Protein AF-A0A9P6ILU0-F1 (afdb_monomer_lite)

Structure (mmCIF, N/CA/C/O backbone):
data_AF-A0A9P6ILU0-F1
#
_entry.id   AF-A0A9P6ILU0-F1
#
loop_
_atom_site.group_PDB
_atom_site.id
_atom_site.type_symbol
_atom_site.label_atom_id
_atom_site.label_alt_id
_atom_site.label_comp_id
_atom_site.label_asym_id
_atom_site.label_entity_id
_atom_site.label_seq_id
_atom_site.pdbx_PDB_ins_code
_atom_site.Cartn_x
_atom_site.Cartn_y
_atom_site.Cartn_z
_atom_site.occupancy
_atom_site.B_iso_or_equiv
_atom_site.auth_seq_id
_atom_site.auth_comp_id
_atom_site.auth_asym_id
_atom_site.auth_atom_id
_atom_site.pdbx_PDB_model_num
ATOM 1 N N . MET A 1 1 ? 23.501 1.409 -35.869 1.00 65.31 1 MET A N 1
ATOM 2 C CA . MET A 1 1 ? 24.122 1.806 -34.584 1.00 65.31 1 MET A CA 1
ATOM 3 C C . MET A 1 1 ? 23.665 3.186 -34.098 1.00 65.31 1 MET A C 1
ATOM 5 O O . MET A 1 1 ? 23.052 3.237 -33.045 1.00 65.31 1 MET A O 1
ATOM 9 N N . VAL A 1 2 ? 23.887 4.294 -34.827 1.00 75.81 2 VAL A N 1
ATOM 10 C CA . VAL A 1 2 ? 23.432 5.641 -34.378 1.00 75.81 2 VAL A CA 1
ATOM 11 C C . VAL A 1 2 ? 21.903 5.752 -34.297 1.00 75.81 2 VAL A C 1
ATOM 13 O O . VAL A 1 2 ? 21.375 6.367 -33.377 1.00 75.81 2 VAL A O 1
ATOM 16 N N . GLU A 1 3 ? 21.186 5.124 -35.227 1.00 77.50 3 GLU A N 1
ATOM 17 C CA . GLU A 1 3 ? 19.718 5.110 -35.240 1.00 77.50 3 GLU A CA 1
ATOM 18 C C . GLU A 1 3 ? 19.132 4.312 -34.066 1.00 77.50 3 GLU A C 1
ATOM 20 O O . GLU A 1 3 ? 18.314 4.838 -33.322 1.00 77.50 3 GLU A O 1
ATOM 25 N N . GLN A 1 4 ? 19.659 3.112 -33.798 1.00 73.75 4 GLN A N 1
ATOM 26 C CA . GLN A 1 4 ? 19.305 2.305 -32.619 1.00 73.75 4 GLN A CA 1
ATOM 27 C C . GLN A 1 4 ? 19.547 3.056 -31.301 1.00 73.75 4 GLN A C 1
ATOM 29 O O . GLN A 1 4 ? 18.714 3.000 -30.401 1.00 73.75 4 GLN A O 1
ATOM 34 N N . LEU A 1 5 ? 20.659 3.797 -31.192 1.00 79.38 5 LEU A N 1
ATOM 35 C CA . LEU A 1 5 ? 20.956 4.610 -30.011 1.00 79.38 5 LEU A CA 1
ATOM 36 C C . LEU A 1 5 ? 19.934 5.740 -29.827 1.00 79.38 5 LEU A C 1
ATOM 38 O O . LEU A 1 5 ? 19.507 6.004 -28.706 1.00 79.38 5 LEU A O 1
ATOM 42 N N . ARG A 1 6 ? 19.526 6.398 -30.920 1.00 84.38 6 ARG A N 1
ATOM 43 C CA . ARG A 1 6 ? 18.494 7.444 -30.887 1.00 84.38 6 ARG A CA 1
ATOM 44 C C . ARG A 1 6 ? 17.142 6.880 -30.459 1.00 84.38 6 ARG A C 1
ATOM 46 O O . ARG A 1 6 ? 16.506 7.477 -29.595 1.00 84.38 6 ARG A O 1
ATOM 53 N N . THR A 1 7 ? 16.740 5.731 -31.004 1.00 84.44 7 THR A N 1
ATOM 54 C CA . THR A 1 7 ? 15.483 5.063 -30.634 1.00 84.44 7 THR A CA 1
ATOM 55 C C . THR A 1 7 ? 15.496 4.627 -29.172 1.00 84.44 7 THR A C 1
ATOM 57 O O . THR A 1 7 ? 14.563 4.936 -28.437 1.00 84.44 7 THR A O 1
ATOM 60 N N . PHE A 1 8 ? 16.580 3.998 -28.709 1.00 84.06 8 PHE A N 1
ATOM 61 C CA . PHE A 1 8 ? 16.736 3.617 -27.304 1.00 84.06 8 PHE A CA 1
ATOM 62 C C . PHE A 1 8 ? 16.669 4.827 -26.365 1.00 84.06 8 PHE A C 1
ATOM 64 O O . PHE A 1 8 ? 15.907 4.821 -25.401 1.00 84.06 8 PHE A O 1
ATOM 71 N N . ALA A 1 9 ? 17.431 5.887 -26.655 1.00 87.56 9 ALA A N 1
ATOM 72 C CA . ALA A 1 9 ? 17.451 7.086 -25.824 1.00 87.56 9 ALA A CA 1
ATOM 73 C C . ALA A 1 9 ? 16.072 7.755 -25.756 1.00 87.56 9 ALA A C 1
ATOM 75 O O . ALA A 1 9 ? 15.663 8.197 -24.684 1.00 87.56 9 ALA A O 1
ATOM 76 N N . ALA A 1 10 ? 15.340 7.799 -26.872 1.00 89.75 10 ALA A N 1
ATOM 77 C CA . ALA A 1 10 ? 13.981 8.326 -26.905 1.00 89.75 10 ALA A CA 1
ATOM 78 C C . ALA A 1 10 ? 13.022 7.481 -26.051 1.00 89.75 10 ALA A C 1
ATOM 80 O O . ALA A 1 10 ? 12.290 8.032 -25.230 1.00 89.75 10 ALA A O 1
ATOM 81 N N . GLU A 1 11 ? 13.073 6.154 -26.182 1.00 90.50 11 GLU A N 1
ATOM 82 C CA . GLU A 1 11 ? 12.195 5.239 -25.448 1.00 90.50 11 GLU A CA 1
ATOM 83 C C . GLU A 1 11 ? 12.460 5.237 -23.944 1.00 90.50 11 GLU A C 1
ATOM 85 O O . GLU A 1 11 ? 11.524 5.346 -23.154 1.00 90.50 11 GLU A O 1
ATOM 90 N N . VAL A 1 12 ? 13.724 5.186 -23.521 1.00 89.31 12 VAL A N 1
ATOM 91 C CA . VAL A 1 12 ? 14.070 5.255 -22.094 1.00 89.31 12 VAL A CA 1
ATOM 92 C C . VAL A 1 12 ? 13.678 6.608 -21.506 1.00 89.31 12 VAL A C 1
ATOM 94 O O . VAL A 1 12 ? 13.127 6.660 -20.409 1.00 89.31 12 VAL A O 1
ATOM 97 N N . THR A 1 13 ? 13.888 7.700 -22.248 1.00 90.06 13 THR A N 1
ATOM 98 C CA . THR A 1 13 ? 13.453 9.042 -21.828 1.00 90.06 13 THR A CA 1
ATOM 99 C C . THR A 1 13 ? 11.935 9.104 -21.664 1.00 90.06 13 THR A C 1
ATOM 101 O O . THR A 1 13 ? 11.440 9.657 -20.681 1.00 90.06 13 THR A O 1
ATOM 104 N N . ARG A 1 14 ? 11.184 8.506 -22.597 1.00 93.62 14 ARG A N 1
ATOM 105 C CA . ARG A 1 14 ? 9.722 8.427 -22.539 1.00 93.62 14 ARG A CA 1
ATOM 106 C C . ARG A 1 14 ? 9.257 7.630 -21.321 1.00 93.62 14 ARG A C 1
ATOM 108 O O . ARG A 1 14 ? 8.440 8.136 -20.561 1.00 93.62 14 ARG A O 1
ATOM 115 N N . VAL A 1 15 ? 9.797 6.430 -21.098 1.00 92.19 15 VAL A N 1
ATOM 116 C CA . VAL A 1 15 ? 9.431 5.579 -19.951 1.00 92.19 15 VAL A CA 1
ATOM 117 C C . VAL A 1 15 ? 9.777 6.249 -18.627 1.00 92.19 15 VAL A C 1
ATOM 119 O O . VAL A 1 15 ? 8.949 6.259 -17.719 1.00 92.19 15 VAL A O 1
ATOM 122 N N . ALA A 1 16 ? 10.963 6.854 -18.521 1.00 89.56 16 ALA A N 1
ATOM 123 C CA . ALA A 1 16 ? 11.375 7.582 -17.326 1.00 89.56 16 ALA A CA 1
ATOM 124 C C . ALA A 1 16 ? 10.425 8.747 -17.019 1.00 89.56 16 ALA A C 1
ATOM 126 O O . ALA A 1 16 ? 10.045 8.947 -15.866 1.00 89.56 16 ALA A O 1
ATOM 127 N N . ARG A 1 17 ? 9.985 9.478 -18.048 1.00 91.44 17 ARG A N 1
ATOM 128 C CA . ARG A 1 17 ? 8.998 10.549 -17.901 1.00 91.44 17 ARG A CA 1
ATOM 129 C C . ARG A 1 17 ? 7.622 10.010 -17.509 1.00 91.44 17 ARG A C 1
ATOM 131 O O . ARG A 1 17 ? 7.042 10.501 -16.547 1.00 91.44 17 ARG A O 1
ATOM 138 N N . GLU A 1 18 ? 7.099 9.011 -18.214 1.00 89.88 18 GLU A N 1
ATOM 139 C CA . GLU A 1 18 ? 5.764 8.454 -17.958 1.00 89.88 18 GLU A CA 1
ATOM 140 C C . GLU A 1 18 ? 5.663 7.836 -16.560 1.00 89.88 18 GLU A C 1
ATOM 142 O O . GLU A 1 18 ? 4.790 8.212 -15.780 1.00 89.88 18 GLU A O 1
ATOM 147 N N . VAL A 1 19 ? 6.570 6.917 -16.228 1.00 88.88 19 VAL A N 1
ATOM 148 C CA . VAL A 1 19 ? 6.534 6.169 -14.964 1.00 88.88 19 VAL A CA 1
ATOM 149 C C . VAL A 1 19 ? 7.056 7.023 -13.810 1.00 88.88 19 VAL A C 1
ATOM 151 O O . VAL A 1 19 ? 6.459 7.022 -12.738 1.00 88.88 19 VAL A O 1
ATOM 154 N N . GLY A 1 20 ? 8.151 7.758 -14.022 1.00 84.81 20 GLY A N 1
ATOM 155 C CA . GLY A 1 20 ? 8.854 8.478 -12.959 1.00 84.81 20 GLY A CA 1
ATOM 156 C C . GLY A 1 20 ? 8.369 9.906 -12.706 1.00 84.81 20 GLY A C 1
ATOM 157 O O . GLY A 1 20 ? 8.506 10.390 -11.588 1.00 84.81 20 GLY A O 1
ATOM 158 N N . THR A 1 21 ? 7.816 10.600 -13.706 1.00 87.19 21 THR A N 1
ATOM 159 C CA . THR A 1 21 ? 7.369 12.003 -13.560 1.00 87.19 21 THR A CA 1
ATOM 160 C C . THR A 1 21 ? 5.854 12.144 -13.638 1.00 87.19 21 THR A C 1
ATOM 162 O O . THR A 1 21 ? 5.256 12.830 -12.816 1.00 87.19 21 THR A O 1
ATOM 165 N N . GLU A 1 22 ? 5.216 11.501 -14.615 1.00 88.25 22 GLU A N 1
ATOM 166 C CA . GLU A 1 22 ? 3.772 11.625 -14.843 1.00 88.25 22 GLU A CA 1
ATOM 167 C C . GLU A 1 22 ? 2.950 10.636 -14.000 1.00 88.25 22 GLU A C 1
ATOM 169 O O . GLU A 1 22 ? 1.725 10.741 -13.950 1.00 88.25 22 GLU A O 1
ATOM 174 N N . GLY A 1 23 ? 3.598 9.662 -13.350 1.00 84.94 23 GLY A N 1
ATOM 175 C CA . GLY A 1 23 ? 2.933 8.631 -12.546 1.00 84.94 23 GLY A CA 1
ATOM 176 C C . GLY A 1 23 ? 2.083 7.656 -13.371 1.00 84.94 23 GLY A C 1
ATOM 177 O O . GLY A 1 23 ? 1.238 6.939 -12.831 1.00 84.94 23 GLY A O 1
ATOM 178 N N . ARG A 1 24 ? 2.284 7.609 -14.692 1.00 87.69 24 ARG A N 1
ATOM 179 C CA . ARG A 1 24 ? 1.614 6.682 -15.609 1.00 87.69 24 ARG A CA 1
ATOM 180 C C . ARG A 1 24 ? 2.303 5.321 -15.537 1.00 87.69 24 ARG A C 1
ATOM 182 O O . ARG A 1 24 ? 3.172 4.987 -16.336 1.00 87.69 24 ARG A O 1
ATOM 189 N N . LEU A 1 25 ? 1.904 4.536 -14.541 1.00 88.62 25 LEU A N 1
ATOM 190 C CA . LEU A 1 25 ? 2.472 3.214 -14.280 1.00 88.62 25 LEU A CA 1
ATOM 191 C C . LEU A 1 25 ? 2.129 2.206 -15.392 1.00 88.62 25 LEU A C 1
ATOM 193 O O . LEU A 1 25 ? 0.973 2.105 -15.819 1.00 88.62 25 LEU A O 1
ATOM 197 N N . GLY A 1 26 ? 3.116 1.401 -15.790 1.00 85.75 26 GLY A N 1
ATOM 198 C CA . GLY A 1 26 ? 3.003 0.380 -16.840 1.00 85.75 26 GLY A CA 1
ATOM 199 C C . GLY A 1 26 ? 3.692 0.734 -18.161 1.00 85.75 26 GLY A C 1
ATOM 200 O O . GLY A 1 26 ? 3.611 -0.049 -19.105 1.00 85.75 26 GLY A O 1
ATOM 201 N N . GLY A 1 27 ? 4.371 1.882 -18.239 1.00 87.00 27 GLY A N 1
ATOM 202 C CA . GLY A 1 27 ? 5.211 2.232 -19.383 1.00 87.00 27 GLY A CA 1
ATOM 203 C C . GLY A 1 27 ? 6.390 1.264 -19.536 1.00 87.00 27 GLY A C 1
ATOM 204 O O . GLY A 1 27 ? 7.096 0.976 -18.572 1.00 87.00 27 GLY A O 1
ATOM 205 N N . GLN A 1 28 ? 6.604 0.774 -20.757 1.00 88.19 28 GLN A N 1
ATOM 206 C CA . GLN A 1 28 ? 7.735 -0.080 -21.128 1.00 88.19 28 GLN A CA 1
ATOM 207 C C . GLN A 1 28 ? 8.384 0.456 -22.402 1.00 88.19 28 GLN A C 1
ATOM 209 O O . GLN A 1 28 ? 7.690 0.962 -23.289 1.00 88.19 28 GLN A O 1
ATOM 214 N N . ALA A 1 29 ? 9.706 0.352 -22.478 1.00 88.25 29 ALA A N 1
ATOM 215 C CA . ALA A 1 29 ? 10.512 0.738 -23.621 1.00 88.25 29 ALA A CA 1
ATOM 216 C C . ALA A 1 29 ? 10.401 -0.346 -24.692 1.00 88.25 29 ALA A C 1
ATOM 218 O O . ALA A 1 29 ? 10.587 -1.534 -24.405 1.00 88.25 29 ALA A O 1
ATOM 219 N N . LYS A 1 30 ? 10.110 0.066 -25.926 1.00 86.69 30 LYS A N 1
ATOM 220 C CA . LYS A 1 30 ? 10.040 -0.823 -27.089 1.00 86.69 30 LYS A CA 1
ATOM 221 C C . LYS A 1 30 ? 11.078 -0.391 -28.108 1.00 86.69 30 LYS A C 1
ATOM 223 O O . LYS A 1 30 ? 10.868 0.560 -28.852 1.00 86.69 30 LYS A O 1
ATOM 228 N N . VAL A 1 31 ? 12.202 -1.096 -28.129 1.00 84.12 31 VAL A N 1
ATOM 229 C CA . VAL A 1 31 ? 13.287 -0.829 -29.073 1.00 84.12 31 VAL A CA 1
ATOM 230 C C . VAL A 1 31 ? 13.414 -2.037 -29.991 1.00 84.12 31 VAL A C 1
ATOM 232 O O . VAL A 1 31 ? 13.717 -3.136 -29.532 1.00 84.12 31 VAL A O 1
ATOM 235 N N . GLU A 1 32 ? 13.119 -1.847 -31.274 1.00 80.56 32 GLU A N 1
ATOM 236 C CA . GLU A 1 32 ? 13.228 -2.899 -32.287 1.00 80.56 32 GLU A CA 1
ATOM 237 C C . GLU A 1 32 ? 14.695 -3.122 -32.690 1.00 80.56 32 GLU A C 1
ATOM 239 O O . GLU A 1 32 ? 15.534 -2.223 -32.582 1.00 80.56 32 GLU A O 1
ATOM 244 N N . ASP A 1 33 ? 15.008 -4.346 -33.122 1.00 76.69 33 ASP A N 1
ATOM 245 C CA . ASP A 1 33 ? 16.310 -4.736 -33.681 1.00 76.69 33 ASP A CA 1
ATOM 246 C C . ASP A 1 33 ? 17.538 -4.444 -32.797 1.00 76.69 33 ASP A C 1
ATOM 248 O O . ASP A 1 33 ? 18.639 -4.189 -33.298 1.00 76.69 33 ASP A O 1
ATOM 252 N N . VAL A 1 34 ? 17.388 -4.507 -31.468 1.00 74.88 34 VAL A N 1
ATOM 253 C CA . VAL A 1 34 ? 18.514 -4.414 -30.524 1.00 74.88 34 VAL A CA 1
ATOM 254 C C . VAL A 1 34 ? 19.005 -5.787 -30.074 1.00 74.88 34 VAL A C 1
ATOM 256 O O . VAL A 1 34 ? 18.248 -6.637 -29.606 1.00 74.88 34 VAL A O 1
ATOM 259 N N . GLY A 1 35 ? 20.317 -5.991 -30.190 1.00 78.31 35 GLY A N 1
ATOM 260 C CA . GLY A 1 35 ? 21.041 -7.148 -29.668 1.00 78.31 35 GLY A CA 1
ATOM 261 C C . GLY A 1 35 ? 22.186 -6.724 -28.747 1.00 78.31 35 GLY A C 1
ATOM 262 O O . GLY A 1 35 ? 22.549 -5.547 -28.680 1.00 78.31 35 GLY A O 1
ATOM 263 N N . GLY A 1 36 ? 22.764 -7.690 -28.030 1.00 85.50 36 GLY A N 1
ATOM 264 C CA . GLY A 1 36 ? 23.860 -7.443 -27.089 1.00 85.50 36 GLY A CA 1
ATOM 265 C C . GLY A 1 36 ? 23.450 -6.526 -25.931 1.00 85.50 36 GLY A C 1
ATOM 266 O O . GLY A 1 36 ? 22.316 -6.579 -25.457 1.00 85.50 36 GLY A O 1
ATOM 267 N N . THR A 1 37 ? 24.365 -5.658 -25.498 1.00 84.50 37 THR A N 1
ATOM 268 C CA . THR A 1 37 ? 24.205 -4.785 -24.320 1.00 84.50 37 THR A CA 1
ATOM 269 C C . THR A 1 37 ? 22.954 -3.899 -24.364 1.00 84.50 37 THR A C 1
ATOM 271 O O . THR A 1 37 ? 22.358 -3.622 -23.330 1.00 84.50 37 THR A O 1
ATOM 274 N N . TRP A 1 38 ? 22.503 -3.473 -25.547 1.00 83.31 38 TRP A N 1
ATOM 275 C CA . TRP A 1 38 ? 21.318 -2.613 -25.677 1.00 83.31 38 TRP A CA 1
ATOM 276 C C . TRP A 1 38 ? 20.013 -3.333 -25.353 1.00 83.31 38 TRP A C 1
ATOM 278 O O . TRP A 1 38 ? 19.107 -2.739 -24.765 1.00 83.31 38 TRP A O 1
ATOM 288 N N . LYS A 1 39 ? 19.931 -4.618 -25.705 1.00 85.94 39 LYS A N 1
ATOM 289 C CA . LYS A 1 39 ? 18.797 -5.457 -25.329 1.00 85.94 39 LYS A CA 1
ATOM 290 C C . LYS A 1 39 ? 18.767 -5.646 -23.816 1.00 85.94 39 LYS A C 1
ATOM 292 O O . LYS A 1 39 ? 17.750 -5.372 -23.197 1.00 85.94 39 LYS A O 1
ATOM 297 N N . GLU A 1 40 ? 19.909 -5.996 -23.229 1.00 88.62 40 GLU A N 1
ATOM 298 C CA . GLU A 1 40 ? 20.044 -6.180 -21.781 1.00 88.62 40 GLU A CA 1
ATOM 299 C C . GLU A 1 40 ? 19.667 -4.913 -20.996 1.00 88.62 40 GLU A C 1
ATOM 301 O O . GLU A 1 40 ? 18.915 -4.981 -20.028 1.00 88.62 40 GLU A O 1
ATOM 306 N N . LEU A 1 41 ? 20.110 -3.733 -21.442 1.00 87.00 41 LEU A N 1
ATOM 307 C CA . LEU A 1 41 ? 19.721 -2.464 -20.820 1.00 87.00 41 LEU A CA 1
ATOM 308 C C . LEU A 1 41 ? 18.219 -2.180 -20.950 1.00 87.00 41 LEU A C 1
ATOM 310 O O . LEU A 1 41 ? 17.604 -1.726 -19.986 1.00 87.00 41 LEU A O 1
ATOM 314 N N . THR A 1 42 ? 17.620 -2.459 -22.111 1.00 87.75 42 THR A N 1
ATOM 315 C CA . THR A 1 42 ? 16.170 -2.296 -22.325 1.00 87.75 42 THR A CA 1
ATOM 316 C C . THR A 1 42 ? 15.378 -3.228 -21.407 1.00 87.75 42 THR A C 1
ATOM 318 O O . THR A 1 42 ? 14.438 -2.791 -20.743 1.00 87.75 42 THR A O 1
ATOM 321 N N . ASP A 1 43 ? 15.800 -4.488 -21.308 1.00 90.69 43 ASP A N 1
ATOM 322 C CA . ASP A 1 43 ? 15.179 -5.501 -20.455 1.00 90.69 43 ASP A CA 1
ATOM 323 C C . ASP A 1 43 ? 15.302 -5.128 -18.968 1.00 90.69 43 ASP A C 1
ATOM 325 O O . ASP A 1 43 ? 14.331 -5.244 -18.216 1.00 90.69 43 ASP A O 1
ATOM 329 N N . ASN A 1 44 ? 16.449 -4.586 -18.545 1.00 90.75 44 ASN A N 1
ATOM 330 C CA . ASN A 1 44 ? 16.660 -4.101 -17.180 1.00 90.75 44 ASN A CA 1
ATOM 331 C C . ASN A 1 44 ? 15.769 -2.894 -16.844 1.00 90.75 44 ASN A C 1
ATOM 333 O O . ASN A 1 44 ? 15.132 -2.880 -15.788 1.00 90.75 44 ASN A O 1
ATOM 337 N N . VAL A 1 45 ? 15.667 -1.906 -17.743 1.00 90.06 45 VAL A N 1
ATOM 338 C CA . VAL A 1 45 ? 14.767 -0.749 -17.567 1.00 90.06 45 VAL A CA 1
ATOM 339 C C . VAL A 1 45 ? 13.312 -1.207 -17.482 1.00 90.06 45 VAL A C 1
ATOM 341 O O . VAL A 1 45 ? 12.583 -0.771 -16.591 1.00 90.06 45 VAL A O 1
ATOM 344 N N . ASN A 1 46 ? 12.896 -2.123 -18.355 1.00 91.25 46 ASN A N 1
ATOM 345 C CA . ASN A 1 46 ? 11.540 -2.668 -18.355 1.00 91.25 46 ASN A CA 1
ATOM 346 C C . ASN A 1 46 ? 11.237 -3.479 -17.093 1.00 91.25 46 ASN A C 1
ATOM 348 O O . ASN A 1 46 ? 10.147 -3.352 -16.536 1.00 91.25 46 ASN A O 1
ATOM 352 N N . THR A 1 47 ? 12.198 -4.267 -16.610 1.00 92.94 47 THR A N 1
ATOM 353 C CA . THR A 1 47 ? 12.071 -5.024 -15.357 1.00 92.94 47 THR A CA 1
ATOM 354 C C . THR A 1 47 ? 11.912 -4.078 -14.170 1.00 92.94 47 THR A C 1
ATOM 356 O O . THR A 1 47 ? 11.003 -4.251 -13.360 1.00 92.94 47 THR A O 1
ATOM 359 N N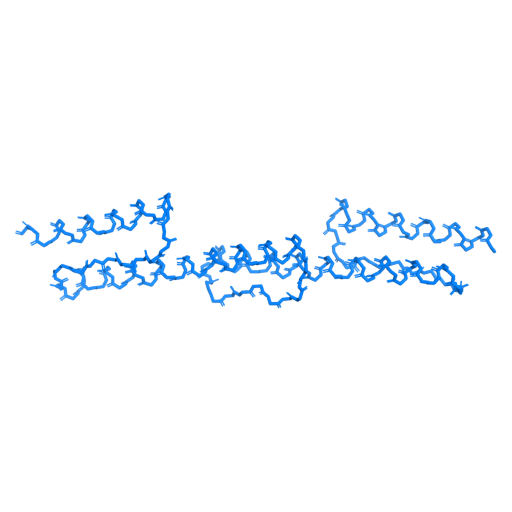 . MET A 1 48 ? 12.735 -3.029 -14.094 1.00 92.12 48 MET A N 1
ATOM 360 C CA . MET A 1 48 ? 12.627 -1.999 -13.060 1.00 92.12 48 MET A CA 1
ATOM 361 C C . MET A 1 48 ? 11.268 -1.286 -13.111 1.00 92.12 48 MET A C 1
ATOM 363 O O . MET A 1 48 ? 10.580 -1.209 -12.094 1.00 92.12 48 MET A O 1
ATOM 367 N N . ALA A 1 49 ? 10.849 -0.812 -14.289 1.00 91.06 49 ALA A N 1
ATOM 368 C CA . ALA A 1 49 ? 9.578 -0.113 -14.470 1.00 91.06 49 ALA A CA 1
ATOM 369 C C . ALA A 1 49 ? 8.373 -1.005 -14.131 1.00 91.06 49 ALA A C 1
ATOM 371 O O . ALA A 1 49 ? 7.424 -0.543 -13.493 1.00 91.06 49 ALA A O 1
ATOM 372 N N . SER A 1 50 ? 8.419 -2.285 -14.512 1.00 92.62 50 SER A N 1
ATOM 373 C CA . SER A 1 50 ? 7.376 -3.267 -14.208 1.00 92.62 50 SER A CA 1
ATOM 374 C C . SER A 1 50 ? 7.283 -3.558 -12.711 1.00 92.62 50 SER A C 1
ATOM 376 O O . SER A 1 50 ? 6.183 -3.531 -12.162 1.00 92.62 50 SER A O 1
ATOM 378 N N . ASN A 1 51 ? 8.420 -3.786 -12.044 1.00 92.50 51 ASN A N 1
ATOM 379 C CA . ASN A 1 51 ? 8.459 -4.054 -10.605 1.00 92.50 51 ASN A CA 1
ATOM 380 C C . ASN A 1 51 ? 7.937 -2.860 -9.801 1.00 92.50 51 ASN A C 1
ATOM 382 O O . ASN A 1 51 ? 7.070 -3.029 -8.951 1.00 92.50 51 ASN A O 1
ATOM 386 N N . LEU A 1 52 ? 8.400 -1.643 -10.105 1.00 90.25 52 LEU A N 1
ATOM 387 C CA . LEU A 1 52 ? 7.912 -0.441 -9.425 1.00 90.25 52 LEU A CA 1
ATOM 388 C C . LEU A 1 52 ? 6.426 -0.198 -9.710 1.00 90.25 52 LEU A C 1
ATOM 390 O O . LEU A 1 52 ? 5.672 0.159 -8.809 1.00 90.25 52 LEU A O 1
ATOM 394 N N . THR A 1 53 ? 5.976 -0.441 -10.944 1.00 92.06 53 THR A N 1
ATOM 395 C CA . THR A 1 53 ? 4.559 -0.330 -11.313 1.00 92.06 53 THR A CA 1
ATOM 396 C C . THR A 1 53 ? 3.681 -1.268 -10.491 1.00 92.06 53 THR A C 1
ATOM 398 O O . THR A 1 53 ? 2.668 -0.821 -9.953 1.00 92.06 53 THR A O 1
ATOM 401 N N . SER A 1 54 ? 4.028 -2.557 -10.409 1.00 94.44 54 SER A N 1
ATOM 402 C CA . SER A 1 54 ? 3.223 -3.531 -9.666 1.00 94.44 54 SER A CA 1
ATOM 403 C C . SER A 1 54 ? 3.232 -3.223 -8.171 1.00 94.44 54 SER A C 1
ATOM 405 O O . SER A 1 54 ? 2.170 -3.199 -7.554 1.00 94.44 54 SER A O 1
ATOM 407 N N . GLN A 1 55 ? 4.402 -2.894 -7.621 1.00 94.69 55 GLN A N 1
ATOM 408 C CA . GLN A 1 55 ? 4.577 -2.554 -6.212 1.00 94.69 55 GLN A CA 1
ATOM 409 C C . GLN A 1 55 ? 3.755 -1.332 -5.800 1.00 94.69 55 GLN A C 1
ATOM 411 O O . GLN A 1 55 ? 2.976 -1.398 -4.851 1.00 94.69 55 GLN A O 1
ATOM 416 N N . VAL A 1 56 ? 3.874 -0.225 -6.538 1.00 93.94 56 VAL A N 1
ATOM 417 C CA . VAL A 1 56 ? 3.149 1.015 -6.225 1.00 93.94 56 VAL A CA 1
ATOM 418 C C . VAL A 1 56 ? 1.643 0.851 -6.435 1.00 93.94 56 VAL A C 1
ATOM 420 O O . VAL A 1 56 ? 0.859 1.392 -5.655 1.00 93.94 56 VAL A O 1
ATOM 423 N N . ARG A 1 57 ? 1.212 0.101 -7.458 1.00 95.00 57 ARG A N 1
ATOM 424 C CA . ARG A 1 57 ? -0.218 -0.116 -7.720 1.00 95.00 57 ARG A CA 1
ATOM 425 C C . ARG A 1 57 ? -0.879 -0.951 -6.617 1.00 95.00 57 ARG A C 1
ATOM 427 O O . ARG A 1 57 ? -1.937 -0.545 -6.149 1.00 95.00 57 ARG A O 1
ATOM 434 N N . ASP A 1 58 ? -0.235 -2.021 -6.147 1.00 95.69 58 ASP A N 1
ATOM 435 C CA . ASP A 1 58 ? -0.738 -2.833 -5.023 1.00 95.69 58 ASP A CA 1
ATOM 436 C C . ASP A 1 58 ? -0.851 -1.996 -3.732 1.00 95.69 58 ASP A C 1
ATOM 438 O O . ASP A 1 58 ? -1.900 -1.950 -3.089 1.00 95.69 58 ASP A O 1
ATOM 442 N N . ILE A 1 59 ? 0.185 -1.206 -3.414 1.00 95.44 59 ILE A N 1
ATOM 443 C CA . ILE A 1 59 ? 0.163 -0.259 -2.284 1.00 95.44 59 ILE A CA 1
ATOM 444 C C . ILE A 1 59 ? -1.012 0.724 -2.390 1.00 95.44 59 ILE A C 1
ATOM 446 O O . ILE A 1 59 ? -1.709 0.982 -1.401 1.00 95.44 59 ILE A O 1
ATOM 450 N N . ALA A 1 60 ? -1.237 1.286 -3.578 1.00 95.12 60 ALA A N 1
ATOM 451 C CA . ALA A 1 60 ? -2.321 2.231 -3.805 1.00 95.12 60 ALA A CA 1
ATOM 452 C C . ALA A 1 60 ? -3.698 1.574 -3.640 1.00 95.12 60 ALA A C 1
ATOM 454 O O . ALA A 1 60 ? -4.613 2.205 -3.110 1.00 95.12 60 ALA A O 1
ATOM 455 N N . ASP A 1 61 ? -3.857 0.327 -4.075 1.00 96.12 61 ASP A N 1
ATOM 456 C CA . ASP A 1 61 ? -5.126 -0.391 -3.988 1.00 96.12 61 ASP A CA 1
ATOM 457 C C . ASP A 1 61 ? -5.462 -0.766 -2.540 1.00 96.12 61 ASP A C 1
ATOM 459 O O . ASP A 1 61 ? -6.579 -0.495 -2.090 1.00 96.12 61 ASP A O 1
ATOM 463 N N . VAL A 1 62 ? -4.482 -1.234 -1.764 1.00 97.56 62 VAL A N 1
ATOM 464 C CA . VAL A 1 62 ? -4.644 -1.471 -0.319 1.00 97.56 62 VAL A CA 1
ATOM 465 C C . VAL A 1 62 ? -4.947 -0.170 0.425 1.00 97.56 62 VAL A C 1
ATOM 467 O O . VAL A 1 62 ? -5.875 -0.121 1.229 1.00 97.56 62 VAL A O 1
ATOM 470 N N . SER A 1 63 ? -4.252 0.927 0.111 1.00 95.38 63 SER A N 1
ATOM 471 C CA . SER A 1 63 ? -4.526 2.232 0.736 1.00 95.38 63 SER A CA 1
ATOM 472 C C . SER A 1 63 ? -5.951 2.725 0.445 1.00 95.38 63 SER A C 1
ATOM 474 O O . SER A 1 63 ? -6.623 3.257 1.329 1.00 95.38 63 SER A O 1
ATOM 476 N N . LYS A 1 64 ? -6.454 2.514 -0.780 1.00 97.00 64 LYS A N 1
ATOM 477 C CA . LYS A 1 64 ? -7.849 2.823 -1.135 1.00 97.00 64 LYS A CA 1
ATOM 478 C C . LYS A 1 64 ? -8.844 1.917 -0.413 1.00 97.00 64 LYS A C 1
ATOM 480 O O . LYS A 1 64 ? -9.924 2.392 -0.072 1.00 97.00 64 LYS A O 1
ATOM 485 N N . ALA A 1 65 ? -8.523 0.637 -0.226 1.00 97.12 65 ALA A N 1
ATOM 486 C CA . ALA A 1 65 ? -9.370 -0.301 0.507 1.00 97.12 65 ALA A CA 1
ATOM 487 C C . ALA A 1 65 ? -9.520 0.132 1.971 1.00 97.12 65 ALA A C 1
ATOM 489 O O . ALA A 1 65 ? -10.642 0.319 2.441 1.00 97.12 65 ALA A O 1
ATOM 490 N N . VAL A 1 66 ? -8.403 0.450 2.630 1.00 96.25 66 VAL A N 1
ATOM 491 C CA . VAL A 1 66 ? -8.377 0.983 4.001 1.00 96.25 66 VAL A CA 1
ATOM 492 C C . VAL A 1 66 ? -9.191 2.270 4.110 1.00 96.25 66 VAL A C 1
ATOM 494 O O . VAL A 1 66 ? -10.010 2.406 5.014 1.00 96.25 66 VAL A O 1
ATOM 497 N N . ALA A 1 67 ? -9.047 3.193 3.152 1.00 95.88 67 ALA A N 1
ATOM 498 C CA . ALA A 1 67 ? -9.833 4.428 3.121 1.00 95.88 67 ALA A CA 1
ATOM 499 C C . ALA A 1 67 ? -11.350 4.191 2.961 1.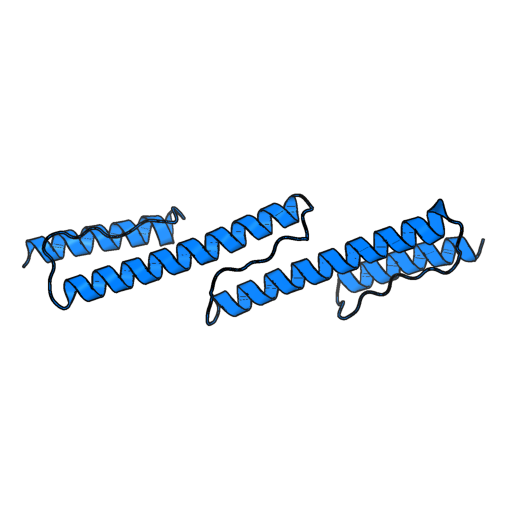00 95.88 67 ALA A C 1
ATOM 501 O O . ALA A 1 67 ? -12.150 5.033 3.363 1.00 95.88 67 ALA A O 1
ATOM 502 N N . LYS A 1 68 ? -11.757 3.051 2.389 1.00 96.81 68 LYS A N 1
ATOM 503 C CA . LYS A 1 68 ? -13.161 2.612 2.294 1.00 96.81 68 LYS A CA 1
ATOM 504 C C . LYS A 1 68 ? -13.618 1.782 3.501 1.00 96.81 68 LYS A C 1
ATOM 506 O O . LYS A 1 68 ? -14.763 1.340 3.515 1.00 96.81 68 LYS A O 1
ATOM 511 N N . GLY A 1 69 ? -12.749 1.570 4.490 1.00 94.06 69 GLY A N 1
ATOM 512 C CA . GLY A 1 69 ? -13.024 0.760 5.676 1.00 94.06 69 GLY A CA 1
ATOM 513 C C . GLY A 1 69 ? -12.804 -0.744 5.490 1.00 94.06 69 GLY A C 1
ATOM 514 O O . GLY A 1 69 ? -13.149 -1.511 6.384 1.00 94.06 69 GLY A O 1
ATOM 515 N N . ASP A 1 70 ? -12.231 -1.186 4.367 1.00 96.00 70 ASP A N 1
ATOM 516 C CA . ASP A 1 70 ? -11.832 -2.582 4.184 1.00 96.00 70 ASP A CA 1
ATOM 517 C C . ASP A 1 70 ? -10.415 -2.800 4.733 1.00 96.00 70 ASP A C 1
ATOM 519 O O . ASP A 1 70 ? -9.413 -2.502 4.080 1.00 96.00 70 ASP A O 1
ATOM 523 N N . LEU A 1 71 ? -10.353 -3.318 5.960 1.00 95.25 71 LEU A N 1
ATOM 524 C CA . LEU A 1 71 ? -9.113 -3.612 6.684 1.00 95.25 71 LEU A CA 1
ATOM 525 C C . LEU A 1 71 ? -8.623 -5.053 6.466 1.00 95.25 71 LEU A C 1
ATOM 527 O O . LEU A 1 71 ? -7.674 -5.487 7.115 1.00 95.25 71 LEU A O 1
ATOM 531 N N . THR A 1 72 ? -9.257 -5.803 5.557 1.00 94.06 72 THR A N 1
ATOM 532 C CA . THR A 1 72 ? -8.860 -7.185 5.237 1.00 94.06 72 THR A CA 1
ATOM 533 C C . THR A 1 72 ? -7.784 -7.253 4.154 1.00 94.06 72 THR A C 1
ATOM 535 O O . THR A 1 72 ? -7.094 -8.266 4.028 1.00 94.06 72 THR A O 1
ATOM 538 N N . GLN A 1 73 ? -7.612 -6.175 3.383 1.00 95.56 73 GLN A N 1
ATOM 539 C CA . GLN A 1 73 ? -6.647 -6.114 2.289 1.00 95.56 73 GLN A CA 1
ATOM 540 C C . GLN A 1 73 ? -5.222 -5.905 2.801 1.00 95.56 73 GLN A C 1
ATOM 542 O O . GLN A 1 73 ? -4.965 -5.084 3.682 1.00 95.56 73 GLN A O 1
ATOM 547 N N . LYS A 1 74 ? -4.272 -6.616 2.191 1.00 96.44 74 LYS A N 1
ATOM 548 C CA . LYS A 1 74 ? -2.839 -6.515 2.476 1.00 96.44 74 LYS A CA 1
ATOM 549 C C . LYS A 1 74 ? -2.057 -6.408 1.185 1.00 96.44 74 LYS A C 1
ATOM 551 O O . LYS A 1 74 ? -2.416 -7.025 0.186 1.00 96.44 74 LYS A O 1
ATOM 556 N N . ILE A 1 75 ? -0.942 -5.688 1.243 1.00 96.50 75 ILE A N 1
ATOM 557 C CA . ILE A 1 75 ? 0.013 -5.644 0.140 1.00 96.50 75 ILE A CA 1
ATOM 558 C C . ILE A 1 75 ? 0.634 -7.031 0.043 1.00 96.50 75 ILE A C 1
ATOM 560 O O . ILE A 1 75 ? 1.181 -7.543 1.028 1.00 96.50 75 ILE A O 1
ATOM 564 N N . SER A 1 76 ? 0.554 -7.633 -1.137 1.00 95.69 76 SER A N 1
ATOM 565 C CA . SER A 1 76 ? 0.929 -9.029 -1.370 1.00 95.69 76 SER A CA 1
ATOM 566 C C . SER A 1 76 ? 2.097 -9.162 -2.340 1.00 95.69 76 SER A C 1
ATOM 568 O O . SER A 1 76 ? 2.900 -10.080 -2.179 1.00 95.69 76 SER A O 1
ATOM 570 N N . VAL A 1 77 ? 2.271 -8.198 -3.245 1.00 95.19 77 VAL A N 1
ATOM 571 C CA . VAL A 1 77 ? 3.343 -8.158 -4.245 1.00 95.19 77 VAL A CA 1
ATOM 572 C C . VAL A 1 77 ? 4.735 -8.325 -3.634 1.00 95.19 77 VAL A C 1
ATOM 574 O O . VAL A 1 77 ? 5.026 -7.848 -2.528 1.00 95.19 77 VAL A O 1
ATOM 577 N N . ASP A 1 78 ? 5.611 -9.010 -4.366 1.00 93.88 78 ASP A N 1
ATOM 578 C CA . ASP A 1 78 ? 7.002 -9.191 -3.973 1.00 93.88 78 ASP A CA 1
ATOM 579 C C . ASP A 1 78 ? 7.758 -7.859 -3.978 1.00 93.88 78 ASP A C 1
ATOM 581 O O . ASP A 1 78 ? 7.729 -7.080 -4.937 1.00 93.88 78 ASP A O 1
ATOM 585 N N . ALA A 1 79 ? 8.479 -7.612 -2.889 1.00 94.00 79 ALA A N 1
ATOM 586 C CA . ALA A 1 79 ? 9.248 -6.400 -2.673 1.00 94.00 79 ALA A CA 1
ATOM 587 C C . ALA A 1 79 ? 10.563 -6.719 -1.961 1.00 94.00 79 ALA A C 1
ATOM 589 O O . ALA A 1 79 ? 10.678 -7.714 -1.244 1.00 94.00 79 ALA A O 1
ATOM 590 N N . LYS A 1 80 ? 11.566 -5.864 -2.166 1.00 93.19 80 LYS A N 1
ATOM 591 C CA . LYS A 1 80 ? 12.879 -5.942 -1.515 1.00 93.19 80 LYS A CA 1
ATOM 592 C C . LYS A 1 80 ? 13.341 -4.537 -1.134 1.00 93.19 80 LYS A C 1
ATOM 594 O O . LYS A 1 80 ? 12.879 -3.564 -1.728 1.00 93.19 80 LYS A O 1
ATOM 599 N N . GLY A 1 81 ? 14.268 -4.453 -0.179 1.00 95.62 81 GLY A N 1
ATOM 600 C CA . GLY A 1 81 ? 14.831 -3.182 0.285 1.00 95.62 81 GLY A CA 1
ATOM 601 C C . GLY A 1 81 ? 13.750 -2.227 0.793 1.00 95.62 81 GLY A C 1
ATOM 602 O O . GLY A 1 81 ? 12.802 -2.655 1.443 1.00 95.62 81 GLY A O 1
ATOM 603 N N . GLU A 1 82 ? 13.852 -0.954 0.422 1.00 94.94 82 GLU A N 1
ATOM 604 C CA . GLU A 1 82 ? 12.961 0.113 0.903 1.00 94.94 82 GLU A CA 1
ATOM 605 C C . GLU A 1 82 ? 11.477 -0.140 0.587 1.00 94.94 82 GLU A C 1
ATOM 607 O O . GLU A 1 82 ? 10.601 0.201 1.380 1.00 94.94 82 GLU A O 1
ATOM 612 N N . ILE A 1 83 ? 11.169 -0.794 -0.541 1.00 94.25 83 ILE A N 1
ATOM 613 C CA . ILE A 1 83 ? 9.780 -1.127 -0.890 1.00 94.25 83 ILE A CA 1
ATOM 614 C C . ILE A 1 83 ? 9.230 -2.240 0.011 1.00 94.25 83 ILE A C 1
ATOM 616 O O . ILE A 1 83 ? 8.037 -2.251 0.313 1.00 94.25 83 ILE A O 1
ATOM 620 N N . LEU A 1 84 ? 10.077 -3.168 0.473 1.00 95.94 84 LEU A N 1
ATOM 621 C CA . LEU A 1 84 ? 9.666 -4.185 1.444 1.00 95.94 84 LEU A CA 1
ATOM 622 C C . LEU A 1 84 ? 9.377 -3.549 2.805 1.00 95.94 84 LEU A C 1
ATOM 624 O O . LEU A 1 84 ? 8.369 -3.879 3.426 1.00 95.94 84 LEU A O 1
ATOM 628 N N . ASP A 1 85 ? 10.214 -2.608 3.238 1.00 97.12 85 ASP A N 1
ATOM 629 C CA . ASP A 1 85 ? 10.000 -1.877 4.488 1.00 97.12 85 ASP A CA 1
ATOM 630 C C . ASP A 1 85 ? 8.708 -1.052 4.433 1.00 97.12 85 ASP A C 1
ATOM 632 O O . ASP A 1 85 ? 7.914 -1.071 5.378 1.00 97.12 85 ASP A O 1
ATOM 636 N N . LEU A 1 86 ? 8.431 -0.409 3.293 1.00 96.31 86 LEU A N 1
ATOM 637 C CA . LEU A 1 86 ? 7.167 0.284 3.045 1.00 96.31 86 LEU A CA 1
ATOM 638 C C . LEU A 1 86 ? 5.969 -0.679 3.087 1.00 96.31 86 LEU A C 1
ATOM 640 O O . LEU A 1 86 ? 4.996 -0.411 3.796 1.00 96.31 86 LEU A O 1
ATOM 644 N N . LYS A 1 87 ? 6.051 -1.820 2.386 1.00 96.12 87 LYS A N 1
ATOM 645 C CA . LYS A 1 87 ? 5.035 -2.888 2.413 1.00 96.12 87 LYS A CA 1
ATOM 646 C C . LYS A 1 87 ? 4.738 -3.336 3.842 1.00 96.12 87 LYS A C 1
ATOM 648 O O . LYS A 1 87 ? 3.577 -3.391 4.239 1.00 96.12 87 LYS A O 1
ATOM 653 N N . ASN A 1 88 ? 5.777 -3.633 4.618 1.00 96.75 88 ASN A N 1
ATOM 654 C CA . ASN A 1 88 ? 5.643 -4.110 5.991 1.00 96.75 88 ASN A CA 1
ATOM 655 C C . ASN A 1 88 ? 5.041 -3.041 6.905 1.00 96.75 88 ASN A C 1
ATOM 657 O O . ASN A 1 88 ? 4.165 -3.347 7.710 1.00 96.75 88 ASN A O 1
ATOM 661 N N . THR A 1 89 ? 5.465 -1.786 6.748 1.00 95.69 89 THR A N 1
ATOM 662 C CA . THR A 1 89 ? 4.944 -0.653 7.525 1.00 95.69 89 THR A CA 1
ATOM 663 C C . THR A 1 89 ? 3.449 -0.460 7.285 1.00 95.69 89 THR A C 1
ATOM 665 O O . THR A 1 89 ? 2.677 -0.366 8.238 1.00 95.69 89 THR A O 1
ATOM 668 N N . ILE A 1 90 ? 3.018 -0.461 6.020 1.00 95.75 90 ILE A N 1
ATOM 669 C CA . ILE A 1 90 ? 1.600 -0.315 5.674 1.00 95.75 90 ILE A CA 1
ATOM 670 C C . ILE A 1 90 ? 0.803 -1.531 6.148 1.00 95.75 90 ILE A C 1
ATOM 672 O O . ILE A 1 90 ? -0.245 -1.360 6.765 1.00 95.75 90 ILE A O 1
ATOM 676 N N . ASN A 1 91 ? 1.296 -2.753 5.932 1.00 96.56 91 ASN A N 1
ATOM 677 C CA . ASN A 1 91 ? 0.600 -3.953 6.398 1.00 96.56 91 ASN A CA 1
ATOM 678 C C . ASN A 1 91 ? 0.421 -3.945 7.923 1.00 96.56 91 ASN A C 1
ATOM 680 O O . ASN A 1 91 ? -0.688 -4.217 8.384 1.00 96.56 91 ASN A O 1
ATOM 684 N N . ARG A 1 92 ? 1.444 -3.540 8.688 1.00 94.00 92 ARG A N 1
ATOM 685 C CA . ARG A 1 92 ? 1.351 -3.384 10.148 1.00 94.00 92 ARG A CA 1
ATOM 686 C C . ARG A 1 92 ? 0.332 -2.318 10.551 1.00 94.00 92 ARG A C 1
ATOM 688 O O . ARG A 1 92 ? -0.447 -2.553 11.468 1.00 94.00 92 ARG A O 1
ATOM 695 N N . MET A 1 93 ? 0.293 -1.180 9.855 1.00 93.88 93 MET A N 1
ATOM 696 C CA . MET A 1 93 ? -0.731 -0.152 10.081 1.00 93.88 93 MET A CA 1
ATOM 697 C C . MET A 1 93 ? -2.144 -0.718 9.868 1.00 93.88 93 MET A C 1
ATOM 699 O O . MET A 1 93 ? -3.035 -0.456 10.673 1.00 93.88 93 MET A O 1
ATOM 703 N N . VAL A 1 94 ? -2.353 -1.524 8.820 1.00 95.38 94 VAL A N 1
ATOM 704 C CA . VAL A 1 94 ? -3.645 -2.186 8.572 1.00 95.38 94 VAL A CA 1
ATOM 705 C C . VAL A 1 94 ? -3.989 -3.188 9.679 1.00 95.38 94 VAL A C 1
ATOM 707 O O . VAL A 1 94 ? -5.142 -3.243 10.093 1.00 95.38 94 VAL A O 1
ATOM 710 N N . ASP A 1 95 ? -3.015 -3.954 10.186 1.00 93.12 95 ASP A N 1
ATOM 711 C CA . ASP A 1 95 ? -3.244 -4.877 11.312 1.00 93.12 95 ASP A CA 1
ATOM 712 C C . ASP A 1 95 ? -3.680 -4.120 12.566 1.00 93.12 95 ASP A C 1
ATOM 714 O O . ASP A 1 95 ? -4.697 -4.457 13.166 1.00 93.12 95 ASP A O 1
ATOM 718 N N . GLN A 1 96 ? -2.969 -3.046 12.916 1.00 90.62 96 GLN A N 1
ATOM 719 C CA . GLN A 1 96 ? -3.296 -2.214 14.076 1.00 90.62 96 GLN A CA 1
ATOM 720 C C . GLN A 1 96 ? -4.696 -1.601 13.961 1.00 90.62 96 GLN A C 1
ATOM 722 O O . GLN A 1 96 ? -5.474 -1.660 14.912 1.00 90.62 96 GLN A O 1
ATOM 727 N N . LEU A 1 97 ? -5.044 -1.071 12.784 1.00 91.88 97 LEU A N 1
ATOM 728 C CA . LEU A 1 97 ? -6.385 -0.563 12.492 1.00 91.88 97 LEU A CA 1
ATOM 729 C C . LEU A 1 97 ? -7.459 -1.643 12.665 1.00 91.88 97 LEU A C 1
ATOM 731 O O . LEU A 1 97 ? -8.505 -1.378 13.260 1.00 91.88 97 LEU A O 1
ATOM 735 N N . SER A 1 98 ? -7.208 -2.848 12.148 1.00 92.81 98 SER A N 1
ATOM 736 C CA . SER A 1 98 ? -8.151 -3.967 12.219 1.00 92.81 98 SER A CA 1
ATOM 737 C C . SER A 1 98 ? -8.379 -4.414 13.661 1.00 92.81 98 SER A C 1
ATOM 739 O O . SER A 1 98 ? -9.528 -4.547 14.083 1.00 92.81 98 SER A O 1
ATOM 741 N N . THR A 1 99 ? -7.306 -4.597 14.434 1.00 90.69 99 THR A N 1
ATOM 742 C CA . THR A 1 99 ? -7.389 -4.972 15.853 1.00 90.69 99 THR A CA 1
ATOM 743 C C . THR A 1 99 ? -8.122 -3.904 16.656 1.00 90.69 99 THR A C 1
ATOM 745 O O . THR A 1 99 ? -9.059 -4.218 17.385 1.00 90.69 99 THR A O 1
ATOM 748 N N . PHE A 1 100 ? -7.768 -2.630 16.469 1.00 88.75 100 PHE A N 1
ATOM 749 C CA . PHE A 1 100 ? -8.437 -1.529 17.156 1.00 88.75 100 PHE A CA 1
ATOM 750 C C . PHE A 1 100 ? -9.935 -1.469 16.816 1.00 88.75 100 PHE A C 1
ATOM 752 O O . PHE A 1 100 ? -10.772 -1.351 17.708 1.00 88.75 100 PHE A O 1
ATOM 759 N N . SER A 1 101 ? -10.299 -1.601 15.536 1.00 91.12 101 SER A N 1
ATOM 760 C CA . SER A 1 101 ? -11.702 -1.603 15.105 1.00 91.12 101 SER A CA 1
ATOM 761 C C . SER A 1 101 ? -12.503 -2.751 15.731 1.00 91.12 101 SER A C 1
ATOM 763 O O . SER A 1 101 ? -13.638 -2.539 16.175 1.00 91.12 101 SER A O 1
ATOM 765 N N . ALA A 1 102 ? -11.909 -3.944 15.816 1.00 91.19 102 ALA A N 1
ATOM 766 C CA . ALA A 1 102 ? -12.523 -5.097 16.462 1.00 91.19 102 ALA A CA 1
ATOM 767 C C . ALA A 1 102 ? -12.738 -4.857 17.965 1.00 91.19 102 ALA A C 1
ATOM 769 O O . ALA A 1 102 ? -13.848 -5.065 18.459 1.00 91.19 102 ALA A O 1
ATOM 770 N N . GLU A 1 103 ? -11.722 -4.350 18.665 1.00 90.75 103 GLU A N 1
ATOM 771 C CA . GLU A 1 103 ? -11.779 -4.092 20.106 1.00 90.75 103 GLU A CA 1
ATOM 772 C C . GLU A 1 103 ? -12.792 -3.008 20.469 1.00 90.75 103 GLU A C 1
ATOM 774 O O . GLU A 1 103 ? -13.628 -3.207 21.351 1.00 90.75 103 GLU A O 1
ATOM 779 N N . VAL A 1 104 ? -12.813 -1.895 19.733 1.00 89.19 104 VAL A N 1
ATOM 780 C CA . VAL A 1 104 ? -13.817 -0.844 19.945 1.00 89.19 104 VAL A CA 1
ATOM 781 C C . VAL A 1 104 ? -15.228 -1.373 19.701 1.00 89.19 104 VAL A C 1
ATOM 783 O O . VAL A 1 104 ? -16.133 -1.103 20.490 1.00 89.19 104 VAL A O 1
ATOM 786 N N . THR A 1 105 ? -15.425 -2.167 18.645 1.00 89.94 105 THR A N 1
ATOM 787 C CA . THR A 1 105 ? -16.731 -2.775 18.353 1.00 89.94 105 THR A CA 1
ATOM 788 C C . THR A 1 105 ? -17.161 -3.736 19.462 1.00 89.94 105 THR A C 1
ATOM 790 O O . THR A 1 105 ? -18.336 -3.761 19.837 1.00 89.94 105 THR A O 1
ATOM 793 N N . ARG A 1 106 ? -16.222 -4.523 20.002 1.00 92.06 106 ARG A N 1
ATOM 794 C CA . ARG A 1 106 ? -16.471 -5.464 21.097 1.00 92.06 106 ARG A CA 1
ATOM 795 C C . ARG A 1 106 ? -16.871 -4.728 22.374 1.00 92.06 106 ARG A C 1
ATOM 797 O O . ARG A 1 106 ? -17.946 -5.001 22.901 1.00 92.06 106 ARG A O 1
ATOM 804 N N . VAL A 1 107 ? -16.069 -3.761 22.821 1.00 90.19 107 VAL A N 1
ATOM 805 C CA . VAL A 1 107 ? -16.342 -2.981 24.040 1.00 90.19 107 VAL A CA 1
ATOM 806 C C . VAL A 1 107 ? -17.653 -2.210 23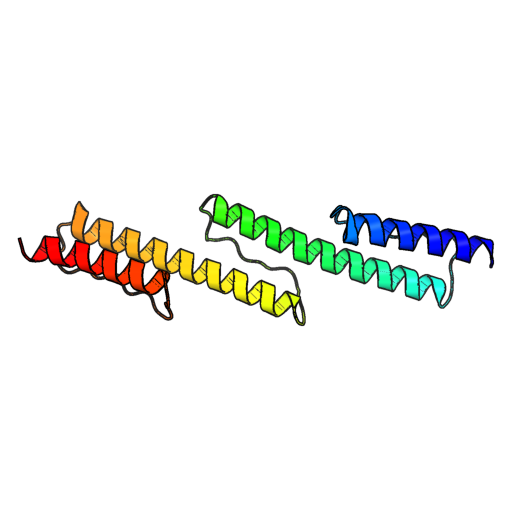.923 1.00 90.19 107 VAL A C 1
ATOM 808 O O . VAL A 1 107 ? -18.461 -2.228 24.850 1.00 90.19 107 VAL A O 1
ATOM 811 N N . ALA A 1 108 ? -17.922 -1.592 22.769 1.00 87.75 108 ALA A N 1
ATOM 812 C CA . ALA A 1 108 ? -19.182 -0.890 22.534 1.00 87.75 108 ALA A CA 1
ATOM 813 C C . ALA A 1 108 ? -20.400 -1.825 22.642 1.00 87.75 108 ALA A C 1
ATOM 815 O O . ALA A 1 108 ? -21.433 -1.432 23.189 1.00 87.75 108 ALA A O 1
ATOM 816 N N . ARG A 1 109 ? -20.289 -3.071 22.161 1.00 88.44 109 ARG A N 1
ATOM 817 C CA . ARG A 1 109 ? -21.353 -4.077 22.286 1.00 88.44 109 ARG A CA 1
ATOM 818 C C . ARG A 1 109 ? -21.522 -4.543 23.730 1.00 88.44 109 ARG A C 1
ATOM 820 O O . ARG A 1 109 ? -22.644 -4.532 24.230 1.00 88.44 109 ARG A O 1
ATOM 827 N N . GLU A 1 110 ? -20.435 -4.927 24.392 1.00 86.88 110 GLU A N 1
ATOM 828 C CA . GLU A 1 110 ? -20.462 -5.451 25.763 1.00 86.88 110 GLU A CA 1
ATOM 829 C C . GLU A 1 110 ? -21.020 -4.421 26.746 1.00 86.88 110 GLU A C 1
ATOM 831 O O . GLU A 1 110 ? -21.987 -4.701 27.453 1.00 86.88 110 GLU A O 1
ATOM 836 N N . VAL A 1 111 ? -20.461 -3.211 26.740 1.00 85.69 111 VAL A N 1
ATOM 837 C CA . VAL A 1 111 ? -20.830 -2.169 27.701 1.00 85.69 111 VAL A CA 1
ATOM 838 C C . VAL A 1 111 ? -22.130 -1.479 27.293 1.00 85.69 111 VAL A C 1
ATOM 840 O O . VAL A 1 111 ? -22.991 -1.238 28.135 1.00 85.69 111 VAL A O 1
ATOM 843 N N . GLY A 1 112 ? -22.301 -1.172 26.004 1.00 81.50 112 GLY A N 1
ATOM 844 C CA . GLY A 1 112 ? -23.428 -0.371 25.523 1.00 81.50 112 GLY A CA 1
ATOM 845 C C . GLY A 1 112 ? -24.707 -1.157 25.233 1.00 81.50 112 GLY A C 1
ATOM 846 O O . GLY A 1 112 ? -25.794 -0.605 25.370 1.00 81.50 112 GLY A O 1
ATOM 847 N N . THR A 1 113 ? -24.606 -2.424 24.813 1.00 80.88 113 THR A N 1
ATOM 848 C CA . THR A 1 113 ? -25.777 -3.233 24.408 1.00 80.88 113 THR A CA 1
ATOM 849 C C . THR A 1 113 ? -26.059 -4.378 25.373 1.00 80.88 113 THR A C 1
ATOM 851 O O . THR A 1 113 ? -27.208 -4.600 25.740 1.00 80.88 113 THR A O 1
ATOM 854 N N . GLU A 1 114 ? -25.027 -5.117 25.787 1.00 82.69 114 GLU A N 1
ATOM 855 C CA . GLU A 1 114 ? -25.185 -6.291 26.657 1.00 82.69 114 GLU A CA 1
ATOM 856 C C . GLU A 1 114 ? -25.238 -5.930 28.148 1.00 82.69 114 GLU A C 1
ATOM 858 O O . GLU A 1 114 ? -25.563 -6.785 28.971 1.00 82.69 114 GLU A O 1
ATOM 863 N N . GLY A 1 115 ? -24.918 -4.681 28.510 1.00 79.12 115 GLY A N 1
ATOM 864 C CA . GLY A 1 115 ? -24.867 -4.227 29.901 1.00 79.12 115 GLY A CA 1
ATOM 865 C C . GLY A 1 115 ? -23.768 -4.909 30.723 1.00 79.12 115 GLY A C 1
ATOM 866 O O . GLY A 1 115 ? -23.821 -4.902 31.952 1.00 79.12 115 GLY A O 1
ATOM 867 N N . LYS A 1 116 ? -22.775 -5.521 30.063 1.00 77.81 116 LYS A N 1
ATOM 868 C CA . LYS A 1 116 ? -21.588 -6.090 30.706 1.00 77.81 116 LYS A CA 1
ATOM 869 C C . LYS A 1 116 ? -20.641 -4.957 31.067 1.00 77.81 116 LYS A C 1
ATOM 871 O O . LYS A 1 116 ? -19.825 -4.500 30.270 1.00 77.81 116 LYS A O 1
ATOM 876 N N . LEU A 1 117 ? -20.789 -4.497 32.298 1.00 76.31 117 LEU A N 1
ATOM 877 C CA . LEU A 1 117 ? -19.967 -3.457 32.889 1.00 76.31 117 LEU A CA 1
ATOM 878 C C . LEU A 1 117 ? -18.545 -3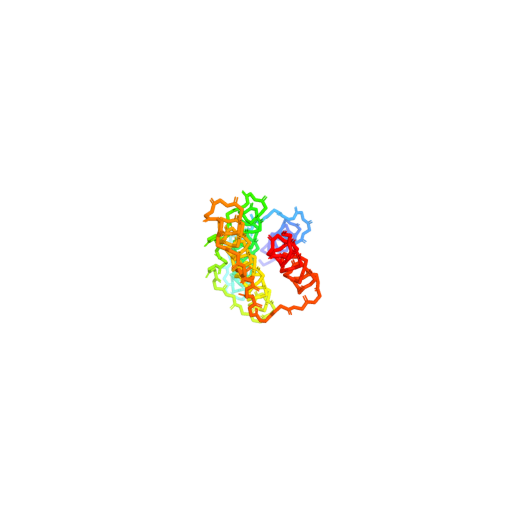.989 33.138 1.00 76.31 117 LEU A C 1
ATOM 880 O O . LEU A 1 117 ? -18.366 -5.059 33.716 1.00 76.31 117 LEU A O 1
ATOM 884 N N . GLY A 1 118 ? -17.539 -3.235 32.688 1.00 74.12 118 GLY A N 1
ATOM 885 C CA . GLY A 1 118 ? -16.122 -3.480 32.987 1.00 74.12 118 GLY A CA 1
ATOM 886 C C . GLY A 1 118 ? -15.296 -3.986 31.806 1.00 74.12 118 GLY A C 1
ATOM 887 O O . GLY A 1 118 ? -14.105 -4.230 31.975 1.00 74.12 118 GLY A O 1
ATOM 888 N N . GLY A 1 119 ? -15.897 -4.126 30.619 1.00 80.50 119 GLY A N 1
ATOM 889 C CA . GLY A 1 119 ? -15.168 -4.453 29.395 1.00 80.50 119 GLY A CA 1
ATOM 890 C C . GLY A 1 119 ? -14.167 -3.354 29.035 1.00 80.50 119 GLY A C 1
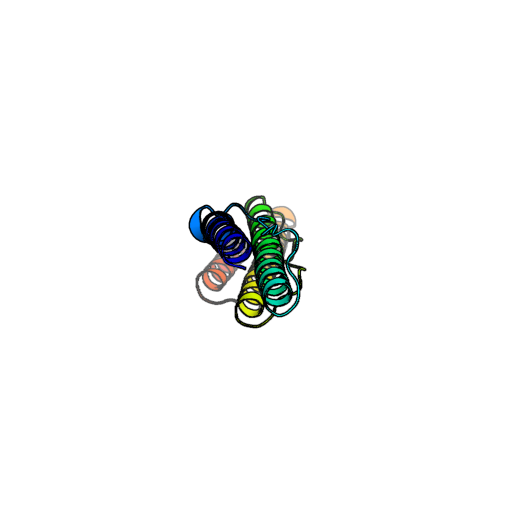ATOM 891 O O . GLY A 1 119 ? -14.546 -2.194 28.884 1.00 80.50 119 GLY A O 1
ATOM 892 N N . GLN A 1 120 ? -12.895 -3.720 28.899 1.00 83.06 120 GLN A N 1
ATOM 893 C CA . GLN A 1 120 ? -11.819 -2.826 28.472 1.00 83.06 120 GLN A CA 1
ATOM 894 C C . GLN A 1 120 ? -11.300 -3.265 27.106 1.00 83.06 120 GLN A C 1
ATOM 896 O O . GLN A 1 120 ? -11.236 -4.462 26.833 1.00 83.06 120 GLN A O 1
ATOM 901 N N . ALA A 1 121 ? -10.968 -2.301 26.252 1.00 87.00 121 ALA A N 1
ATOM 902 C CA . ALA A 1 121 ? -10.262 -2.517 25.003 1.00 87.00 121 ALA A CA 1
ATOM 903 C C . ALA A 1 121 ? -8.799 -2.818 25.320 1.00 87.00 121 ALA A C 1
ATOM 905 O O . ALA A 1 121 ? -8.140 -2.045 26.026 1.00 87.00 121 ALA A O 1
ATOM 906 N N . GLU A 1 122 ? -8.301 -3.918 24.767 1.00 86.06 122 GLU A N 1
ATOM 907 C CA . GLU A 1 122 ? -6.909 -4.330 24.893 1.00 86.06 122 GLU A CA 1
ATOM 908 C C . GLU A 1 122 ? -6.300 -4.419 23.496 1.00 86.06 122 GLU A C 1
ATOM 910 O O . GLU A 1 122 ? -6.580 -5.332 22.723 1.00 86.06 122 GLU A O 1
ATOM 915 N N . VAL A 1 123 ? -5.491 -3.418 23.146 1.00 84.88 123 VAL A N 1
ATOM 916 C CA . VAL A 1 123 ? -4.796 -3.368 21.859 1.00 84.88 123 VAL A CA 1
ATOM 917 C C . VAL A 1 123 ? -3.300 -3.396 22.136 1.00 84.88 123 VAL A C 1
ATOM 919 O O . VAL A 1 123 ? -2.752 -2.464 22.721 1.00 84.88 123 VAL A O 1
ATOM 922 N N . GLU A 1 124 ? -2.642 -4.485 21.747 1.00 82.56 124 GLU A N 1
ATOM 923 C CA . GLU A 1 124 ? -1.199 -4.657 21.925 1.00 82.56 124 GLU A CA 1
ATOM 924 C C . GLU A 1 124 ? -0.397 -3.742 20.981 1.00 82.56 124 GLU A C 1
ATOM 926 O O . GLU A 1 124 ? -0.863 -3.352 19.907 1.00 82.56 124 GLU A O 1
ATOM 931 N N . ASP A 1 125 ? 0.837 -3.404 21.372 1.00 80.50 125 ASP A N 1
ATOM 932 C CA . ASP A 1 125 ? 1.795 -2.649 20.549 1.00 80.50 125 ASP A CA 1
ATOM 933 C C . ASP A 1 125 ? 1.305 -1.278 20.031 1.00 80.50 125 ASP A C 1
ATOM 935 O O . ASP A 1 125 ? 1.723 -0.809 18.963 1.00 80.50 125 ASP A O 1
ATOM 939 N N . VAL A 1 126 ? 0.440 -0.597 20.790 1.00 80.62 126 VAL A N 1
ATOM 940 C CA . VAL A 1 126 ? -0.038 0.754 20.458 1.00 80.62 126 VAL A CA 1
ATOM 941 C C . VAL A 1 126 ? 0.743 1.854 21.176 1.00 80.62 126 VAL A C 1
ATOM 943 O O . VAL A 1 126 ? 0.977 1.822 22.383 1.00 80.62 126 VAL A O 1
ATOM 946 N N . GLY A 1 127 ? 1.116 2.883 20.416 1.00 84.69 127 GLY A N 1
ATOM 947 C CA . GLY A 1 127 ? 1.732 4.113 20.910 1.00 84.69 127 GLY A CA 1
ATOM 948 C C . GLY A 1 127 ? 1.121 5.346 20.243 1.00 84.69 127 GLY A C 1
ATOM 949 O O . GLY A 1 127 ? 0.431 5.238 19.227 1.00 84.69 127 GLY A O 1
ATOM 950 N N . GLY A 1 128 ? 1.366 6.527 20.816 1.00 90.06 128 GLY A N 1
ATOM 951 C CA . GLY A 1 128 ? 0.809 7.789 20.319 1.00 90.06 128 GLY A CA 1
ATOM 952 C C . GLY A 1 128 ? -0.723 7.782 20.296 1.00 90.06 128 GLY A C 1
ATOM 953 O O . GLY A 1 128 ? -1.353 7.289 21.231 1.00 90.06 128 GLY A O 1
ATOM 954 N N . VAL A 1 129 ? -1.308 8.274 19.199 1.00 88.00 129 VAL A N 1
ATOM 955 C CA . VAL A 1 129 ? -2.767 8.413 19.024 1.00 88.00 129 VAL A CA 1
ATOM 956 C C . VAL A 1 129 ? -3.517 7.098 19.269 1.00 88.00 129 VAL A C 1
ATOM 958 O O . VAL A 1 129 ? -4.596 7.108 19.851 1.00 88.00 129 VAL A O 1
ATOM 961 N N . TRP A 1 130 ? -2.946 5.949 18.894 1.00 86.69 130 TRP A N 1
ATOM 962 C CA . TRP A 1 130 ? -3.585 4.643 19.102 1.00 86.69 130 TRP A CA 1
ATOM 963 C C . TRP A 1 130 ? -3.785 4.304 20.578 1.00 86.69 130 TRP A C 1
ATOM 965 O O . TRP A 1 130 ? -4.828 3.775 20.969 1.00 86.69 130 TRP A O 1
ATOM 975 N N . LYS A 1 131 ? -2.793 4.640 21.405 1.00 88.56 131 LYS A N 1
ATOM 976 C CA . LYS A 1 131 ? -2.876 4.440 22.847 1.00 88.56 131 LYS A CA 1
ATOM 977 C C . LYS A 1 131 ? -3.901 5.388 23.461 1.00 88.56 131 LYS A C 1
ATOM 979 O O . LYS A 1 131 ? -4.777 4.935 24.184 1.00 88.56 131 LYS A O 1
ATOM 984 N N . GLU A 1 132 ? -3.850 6.668 23.094 1.00 88.12 132 GLU A N 1
ATOM 985 C CA . GLU A 1 132 ? -4.809 7.671 23.576 1.00 88.12 132 GLU A CA 1
ATOM 986 C C . GLU A 1 132 ? -6.258 7.282 23.253 1.00 88.12 132 GLU A C 1
ATOM 988 O O . GLU A 1 132 ? -7.140 7.390 24.102 1.00 88.12 132 GLU A O 1
ATOM 993 N N . LEU A 1 133 ? -6.518 6.779 22.042 1.00 87.06 133 LEU A N 1
ATOM 994 C CA . LEU A 1 133 ? -7.848 6.307 21.658 1.00 87.06 133 LEU A CA 1
ATOM 995 C C . LEU A 1 133 ? -8.296 5.085 22.471 1.00 87.06 133 LEU A C 1
ATOM 997 O O . LEU A 1 133 ? -9.456 5.023 22.875 1.00 87.06 133 LEU A O 1
ATOM 1001 N N . THR A 1 134 ? -7.390 4.145 22.744 1.00 88.06 134 THR A N 1
ATOM 1002 C CA . THR A 1 134 ? -7.675 2.963 23.578 1.00 88.06 134 THR A CA 1
ATOM 1003 C C . THR A 1 134 ? -8.001 3.376 25.018 1.00 88.06 134 THR A C 1
ATOM 1005 O O . THR A 1 134 ? -9.017 2.956 25.574 1.00 88.06 134 THR A O 1
ATOM 1008 N N . ASP A 1 135 ? -7.207 4.281 25.594 1.00 90.12 135 ASP A N 1
ATOM 1009 C CA . ASP A 1 135 ? -7.412 4.818 26.944 1.00 90.12 135 ASP A CA 1
ATOM 1010 C C . ASP A 1 135 ? -8.743 5.591 27.052 1.00 90.12 135 ASP A C 1
ATOM 1012 O O . ASP A 1 135 ? -9.474 5.460 28.040 1.00 90.12 135 ASP A O 1
ATOM 1016 N N . ASN A 1 136 ? -9.113 6.345 26.011 1.00 87.81 136 ASN A N 1
ATOM 1017 C CA . ASN A 1 136 ? -10.397 7.045 25.942 1.00 87.81 136 ASN A CA 1
ATOM 1018 C C . ASN A 1 136 ? -11.586 6.072 25.919 1.00 87.81 136 ASN A C 1
ATOM 1020 O O . ASN A 1 136 ? -12.559 6.278 26.647 1.00 87.81 136 ASN A O 1
ATOM 1024 N N . VAL A 1 137 ? -11.511 4.995 25.129 1.00 88.19 137 VAL A N 1
ATOM 1025 C CA . VAL A 1 137 ? -12.549 3.946 25.091 1.00 88.19 137 VAL A CA 1
ATOM 1026 C C . VAL A 1 137 ? -12.699 3.291 26.464 1.00 88.19 137 VAL A C 1
ATOM 1028 O O . VAL A 1 137 ? -13.819 3.150 26.958 1.00 88.19 137 VAL A O 1
ATOM 1031 N N . ASN A 1 138 ? -11.583 2.990 27.128 1.00 88.88 138 ASN A N 1
ATOM 1032 C CA . ASN A 1 138 ? -11.574 2.428 28.479 1.00 88.88 138 ASN A CA 1
ATOM 1033 C C . ASN A 1 138 ? -12.153 3.384 29.528 1.00 88.88 138 ASN A C 1
ATOM 1035 O O . ASN A 1 138 ? -12.852 2.948 30.443 1.00 88.88 138 ASN A O 1
ATOM 1039 N N . THR A 1 139 ? -11.919 4.688 29.377 1.00 88.19 139 THR A N 1
ATOM 1040 C CA . THR A 1 139 ? -12.494 5.723 30.249 1.00 88.19 139 THR A CA 1
ATOM 1041 C C . THR A 1 139 ? -14.012 5.819 30.086 1.00 88.19 139 THR A C 1
ATOM 1043 O O . THR A 1 139 ? -14.740 5.944 31.068 1.00 88.19 139 THR A O 1
ATOM 1046 N N . ILE A 1 140 ? -14.521 5.734 28.854 1.00 85.88 140 ILE A N 1
ATOM 1047 C CA . ILE A 1 140 ? -15.970 5.717 28.605 1.00 85.88 140 ILE A CA 1
ATOM 1048 C C . ILE A 1 140 ? -16.594 4.454 29.204 1.00 85.88 140 ILE A C 1
ATOM 1050 O O . ILE A 1 140 ? -17.610 4.541 29.893 1.00 85.88 140 ILE A O 1
ATOM 1054 N N . ALA A 1 141 ? -15.970 3.295 28.979 1.00 85.81 141 ALA A N 1
ATOM 1055 C CA . ALA A 1 141 ? -16.446 2.026 29.510 1.00 85.81 141 ALA A CA 1
ATOM 1056 C C . ALA A 1 141 ? -16.503 2.022 31.045 1.00 85.81 141 ALA A C 1
ATOM 1058 O O . ALA A 1 141 ? -17.501 1.590 31.619 1.00 85.81 141 ALA A O 1
ATOM 1059 N N . SER A 1 142 ? -15.476 2.551 31.717 1.00 84.81 142 SER A N 1
ATOM 1060 C CA . SER A 1 142 ? -15.430 2.613 33.181 1.00 84.81 142 SER A CA 1
ATOM 1061 C C . SER A 1 142 ? -16.449 3.595 33.765 1.00 84.81 142 SER A C 1
ATOM 1063 O O . SER A 1 142 ? -17.111 3.256 34.743 1.00 84.81 142 SER A O 1
ATOM 1065 N N . ASN A 1 143 ? -16.667 4.756 33.143 1.00 81.56 143 ASN A N 1
ATOM 1066 C CA . ASN A 1 143 ? -17.677 5.725 33.592 1.00 81.56 143 ASN A CA 1
ATOM 1067 C C . ASN A 1 143 ? -19.113 5.176 33.556 1.00 81.56 143 ASN A C 1
ATOM 1069 O O . ASN A 1 143 ? -19.969 5.654 34.299 1.00 81.56 143 ASN A O 1
ATOM 1073 N N . LEU A 1 144 ? -19.387 4.192 32.695 1.00 72.94 144 LEU A N 1
ATOM 1074 C CA . LEU A 1 144 ? -20.677 3.497 32.642 1.00 72.94 144 LEU A CA 1
ATOM 1075 C C . LEU A 1 144 ? -20.815 2.428 33.733 1.00 72.94 144 LEU A C 1
ATOM 1077 O O . LEU A 1 144 ? -21.928 2.016 34.036 1.00 72.94 144 LEU A O 1
ATOM 1081 N N . THR A 1 145 ? -19.704 1.984 34.327 1.00 68.50 145 THR A N 1
ATOM 1082 C CA . THR A 1 145 ? -19.708 1.015 35.435 1.00 68.50 145 THR A CA 1
ATOM 1083 C C . THR A 1 145 ? -19.844 1.639 36.818 1.00 68.50 145 THR A C 1
ATOM 1085 O O . THR A 1 145 ? -20.240 0.954 37.756 1.00 68.50 145 THR A O 1
ATOM 1088 N N . THR A 1 146 ? -19.464 2.910 36.960 1.00 61.56 146 THR A N 1
ATOM 1089 C CA . THR A 1 146 ? -19.411 3.629 38.241 1.00 61.56 146 THR A CA 1
ATOM 1090 C C . THR A 1 146 ? -20.641 4.497 38.522 1.00 61.56 146 THR A C 1
ATOM 1092 O O . THR A 1 146 ? -20.687 5.126 39.580 1.00 61.56 146 THR A O 1
ATOM 1095 N N . GLN A 1 147 ? -21.621 4.529 37.611 1.00 53.69 147 GLN A N 1
ATOM 1096 C CA . GLN A 1 147 ? -22.957 5.111 37.823 1.00 53.69 147 GLN A CA 1
ATOM 1097 C C . GLN A 1 147 ? -23.938 4.063 38.346 1.00 53.69 147 GLN A C 1
ATOM 1099 O O . GLN A 1 147 ? -24.757 4.438 39.214 1.00 53.69 147 GLN A O 1
#

InterPro domains:
  IPR003660 HAMP domain [PF00672] (48-98)
  IPR003660 HAMP domain [PS50885] (50-102)
  IPR003660 HAMP domain [SM00304] (50-102)

Radius of gyration: 24.78 Å; chains: 1; bounding box: 50×21×74 Å

pLDDT: mean 88.3, std 7.27, range [53.69, 97.56]

Secondary structure (DSSP, 8-state):
-HHHHHHHHHHHHHHHHHHHTS--TT-----TT--THHHHHHHHHHHHHHHHHHHHHHHHHHHHHHHTT--S----S---THHHHHHHHHHHHHHHHHHHHHHHHHHHHHHHTS--TT-----TT--THHHHHHHHHHHHHHHHH--

Organism: Mortierella alpina (NCBI:txid64518)

Sequence (147 aa):
MVEQLRTFAAEVTRVAREVGTEGRLGGQAKVEDVGGTWKELTDNVNTMASNLTSQVRDIADVSKAVAKGDLTQKISVDAKGEILDLKNTINRMVDQLSTFSAEVTRVAREVGTEGKLGGQAEVEDVGGVWKELTDNVNTIASNLT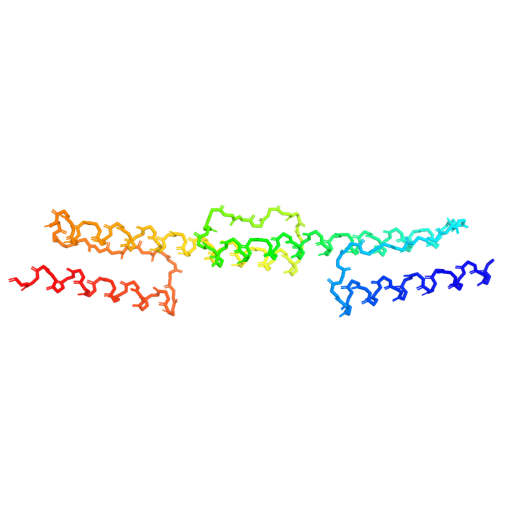TQ

Foldseek 3Di:
DVVLVVLLVVQLVVLCCCVVPVVNQPRAGDRPPDDDPSVVVSVVSRVVSNLVSLLVVLVVVCVVCVVVVNLVRARDRDDDDPSVVVRVVVNVVSVQVVLLVVQLVVLCCCVVPVVNQPRARDRPPDDDPSVVVSVVSNVVSNVSNVD